Protein AF-A0A830ENI6-F1 (afdb_monomer)

Solvent-accessible surface area (backbone atoms only — not comparable to full-atom values): 8297 Å² total; per-residue (Å²): 142,84,88,85,78,90,85,78,93,76,95,73,98,64,91,70,77,52,79,50,79,52,86,44,98,84,53,60,39,40,36,41,42,43,60,54,71,90,79,88,55,86,47,75,47,61,34,19,28,23,47,44,84,89,80,64,50,76,45,81,29,76,39,64,70,33,26,50,17,37,45,48,35,38,73,77,66,70,44,56,42,89,76,51,83,63,98,65,82,55,66,71,39,70,73,68,36,73,47,45,43,52,27,42,43,29,25,40,71,58,43,51,71,67,54,52,22,62,77,68,74,45,55,70,68,53,57,56,49,31,60,60,54,78,72,112

Secondary structure (DSSP, 8-state):
-----------------EE-----SSS--EEEEEEE-SSS--EEEEEEEEE-TTT--EEEES-HHHHHHHHHHHHHH---TTT---SS--HHHHHH-HHHHHHHHHHTS---HHHHHHHTT--HHHHHHHHHHHT-

Mean predicted aligned error: 12.24 Å

Nearest PDB structures (foldseek):
  1sr4-assembly1_B  TM=5.200E-01  e=3.875E+00  [Haemophilus] ducreyi
  1xcr-assembly2_B  TM=3.895E-01  e=1.105E+00  Homo sapiens
  2raj-assembly1_A  TM=4.274E-01  e=1.245E+00  Homo sapiens

Sequence (136 aa):
MIFYIPSTVGKVMSNEWREGYELISTAKIRTVLEGKKPDGVLTEKIRYRTIDRDTGKEYISESRVQALAVGILIENYGIDPEEHNSDCIPIEIVTDSNPAIVAYLLGALGYSRRDVCQILDISNQTVAKYIARMRR

pLDDT: mean 71.95, std 22.39, range [27.28, 95.62]

Foldseek 3Di:
DDDDDDDDDDDDDDLDFDWDFDCQPQWRWTWGWHFDDPDPDTPTQTKIWTAQPPPRDIDIDSDPLQSLLQNLCCRVPVDHLVVPPDPDDDPVQVVPDPLSVLSCCCHNVVDDLVVSCVVVVHDSVVSVVSSVVSSD

Structure (mmCIF, N/CA/C/O backbone):
data_AF-A0A830ENI6-F1
#
_entry.id   AF-A0A830ENI6-F1
#
loop_
_atom_site.group_PDB
_atom_site.id
_atom_site.type_symbol
_atom_site.label_atom_id
_atom_site.label_alt_id
_atom_site.label_comp_id
_atom_site.label_asym_id
_atom_site.label_entity_id
_atom_site.label_seq_id
_atom_site.pdbx_PDB_ins_code
_atom_site.Cartn_x
_atom_site.Cartn_y
_atom_site.Cartn_z
_atom_site.occupancy
_atom_site.B_iso_or_equiv
_atom_site.auth_seq_id
_atom_site.auth_comp_id
_atom_site.auth_asym_id
_atom_site.auth_atom_id
_atom_site.pdbx_PDB_model_num
ATOM 1 N N . MET A 1 1 ? 16.170 40.701 7.204 1.00 36.75 1 MET A N 1
ATOM 2 C CA . MET A 1 1 ? 15.754 39.679 8.185 1.00 36.75 1 MET A CA 1
ATOM 3 C C . MET A 1 1 ? 16.572 38.432 7.890 1.00 36.75 1 MET A C 1
ATOM 5 O O . MET A 1 1 ? 16.331 37.786 6.883 1.00 36.75 1 MET A O 1
ATOM 9 N N . ILE A 1 2 ? 17.637 38.207 8.659 1.00 28.66 2 ILE A N 1
ATOM 10 C CA . ILE A 1 2 ? 18.584 37.099 8.473 1.00 28.66 2 ILE A CA 1
ATOM 11 C C . ILE A 1 2 ? 18.286 36.113 9.600 1.00 28.66 2 ILE A C 1
ATOM 13 O O . ILE A 1 2 ? 18.368 36.499 10.764 1.00 28.66 2 ILE A O 1
ATOM 17 N N . PHE A 1 3 ? 17.890 34.884 9.272 1.00 30.09 3 PHE A N 1
ATOM 18 C CA . PHE A 1 3 ? 17.695 33.843 10.278 1.00 30.09 3 PHE A CA 1
ATOM 19 C C . PHE A 1 3 ? 19.010 33.095 10.502 1.00 30.09 3 PHE A C 1
ATOM 21 O O . PHE A 1 3 ? 19.601 32.535 9.582 1.00 30.09 3 PHE A O 1
ATOM 28 N N . TYR A 1 4 ? 19.465 33.159 11.748 1.00 27.28 4 TYR A N 1
ATOM 29 C CA . TYR A 1 4 ? 20.659 32.531 12.295 1.00 27.28 4 TYR A CA 1
ATOM 30 C C . TYR A 1 4 ? 20.402 31.032 12.501 1.00 27.28 4 TYR A C 1
ATOM 32 O O . TYR A 1 4 ? 19.455 30.663 13.194 1.00 27.28 4 TYR A O 1
ATOM 40 N N . ILE A 1 5 ? 21.236 30.172 11.914 1.00 36.50 5 ILE A N 1
ATOM 41 C CA . ILE A 1 5 ? 21.260 28.732 12.205 1.00 36.50 5 ILE A CA 1
ATOM 42 C C . ILE A 1 5 ? 22.489 28.496 13.093 1.00 36.50 5 ILE A C 1
ATOM 44 O O . ILE A 1 5 ? 23.605 28.678 12.603 1.00 36.50 5 ILE A O 1
ATOM 48 N N . PRO A 1 6 ? 22.344 28.137 14.381 1.00 39.28 6 PRO A N 1
ATOM 49 C CA . PRO A 1 6 ? 23.502 27.897 15.226 1.00 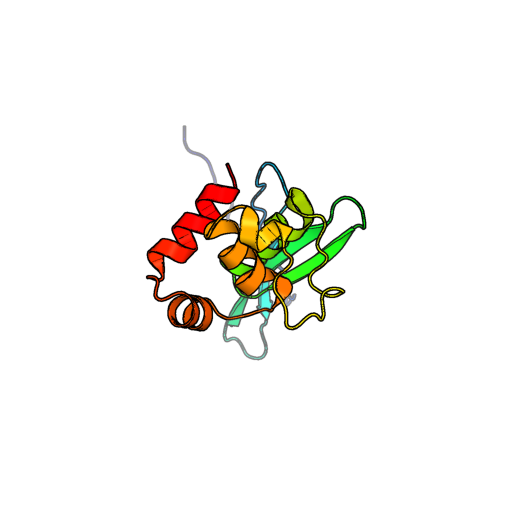39.28 6 PRO A CA 1
ATOM 50 C C . PRO A 1 6 ? 24.162 26.567 14.853 1.00 39.28 6 PRO A C 1
ATOM 52 O O . PRO A 1 6 ? 23.571 25.494 14.958 1.00 39.28 6 PRO A O 1
ATOM 55 N N . SER A 1 7 ? 25.421 26.661 14.437 1.00 40.84 7 SER A N 1
ATOM 56 C CA . SER A 1 7 ? 26.387 25.571 14.445 1.00 40.84 7 SER A CA 1
ATOM 57 C C . SER A 1 7 ? 26.974 25.426 15.850 1.00 40.84 7 SER A C 1
ATOM 59 O O . SER A 1 7 ? 27.660 26.336 16.319 1.00 40.84 7 SER A O 1
ATOM 61 N N . THR A 1 8 ? 26.791 24.276 16.493 1.00 39.94 8 THR A N 1
ATOM 62 C CA . THR A 1 8 ? 27.587 23.894 17.667 1.00 39.94 8 THR A CA 1
ATOM 63 C C . THR A 1 8 ? 28.080 22.464 17.519 1.00 39.94 8 THR A C 1
ATOM 65 O O . THR A 1 8 ? 27.316 21.509 17.419 1.00 39.94 8 THR A O 1
ATOM 68 N N . VAL A 1 9 ? 29.406 22.359 17.477 1.00 44.44 9 VAL A N 1
ATOM 69 C CA . VAL A 1 9 ? 30.192 21.131 17.490 1.00 44.44 9 VAL A CA 1
ATOM 70 C C . VAL A 1 9 ? 30.132 20.531 18.896 1.00 44.44 9 VAL A C 1
ATOM 72 O O . VAL A 1 9 ? 30.534 21.178 19.859 1.00 44.44 9 VAL A O 1
ATOM 75 N N . GLY A 1 10 ? 29.681 19.283 19.003 1.00 30.94 10 GLY A N 1
ATOM 76 C CA . GLY A 1 10 ? 29.818 18.444 20.190 1.00 30.94 10 GLY A CA 1
ATOM 77 C C . GLY A 1 10 ? 30.265 17.051 19.761 1.00 30.94 10 GLY A C 1
ATOM 78 O O . GLY A 1 10 ? 29.543 16.350 19.065 1.00 30.94 10 GLY A O 1
ATOM 79 N N . LYS A 1 11 ? 31.488 16.661 20.121 1.00 39.31 11 LYS A N 1
ATOM 80 C CA . LYS A 1 11 ? 32.064 15.344 19.832 1.00 39.31 11 LYS A CA 1
ATOM 81 C C . LYS A 1 11 ? 31.811 14.425 21.025 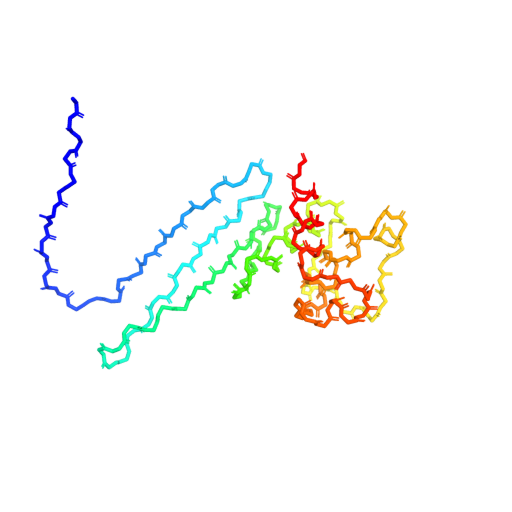1.00 39.31 11 LYS A C 1
ATOM 83 O O . LYS A 1 11 ? 32.571 14.504 21.979 1.00 39.31 11 LYS A O 1
ATOM 88 N N . VAL A 1 12 ? 30.816 13.538 20.956 1.00 31.75 12 VAL A N 1
ATOM 89 C CA . VAL A 1 12 ? 30.750 12.291 21.745 1.00 31.75 12 VAL A CA 1
ATOM 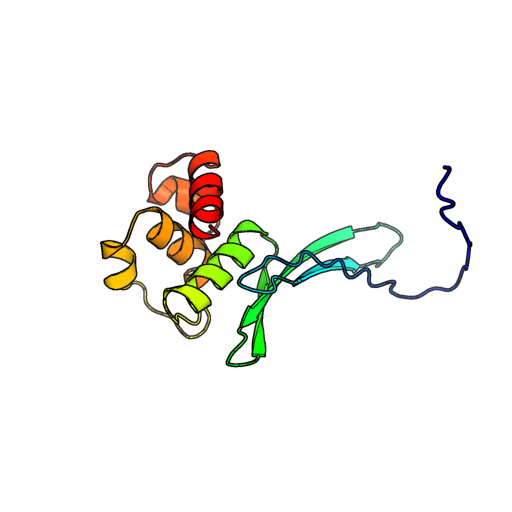90 C C . VAL A 1 12 ? 30.001 11.243 20.922 1.00 31.75 12 VAL A C 1
ATOM 92 O O . VAL A 1 12 ? 28.931 11.506 20.384 1.00 31.75 12 VAL A O 1
ATOM 95 N N . MET A 1 13 ? 30.602 10.059 20.802 1.00 36.38 13 MET A N 1
ATOM 96 C CA . MET A 1 13 ? 30.043 8.881 20.143 1.00 36.38 13 MET A CA 1
ATOM 97 C C . MET A 1 13 ? 28.649 8.553 20.687 1.00 36.38 13 MET A C 1
ATOM 99 O O . MET A 1 13 ? 28.513 8.046 21.796 1.00 36.38 13 MET A O 1
ATOM 103 N N . SER A 1 14 ? 27.615 8.814 19.898 1.00 36.12 14 SER A N 1
ATOM 104 C CA . SER A 1 14 ? 26.267 8.326 20.158 1.00 36.12 14 SER A CA 1
ATOM 105 C C . SER A 1 14 ? 25.622 7.969 18.824 1.00 36.12 14 SER A C 1
ATOM 107 O O . SER A 1 14 ? 25.907 8.591 17.798 1.00 36.12 14 SER A O 1
ATOM 109 N N . ASN A 1 15 ? 24.822 6.906 18.809 1.00 39.97 15 ASN A N 1
ATOM 110 C CA . ASN A 1 15 ? 23.946 6.587 17.690 1.00 39.97 15 ASN A CA 1
ATOM 111 C C . ASN A 1 15 ? 22.960 7.753 17.548 1.00 39.97 15 ASN A C 1
ATOM 113 O O . ASN A 1 15 ? 21.937 7.783 18.224 1.00 39.97 15 ASN A O 1
ATOM 117 N N . GLU A 1 16 ? 23.319 8.768 16.766 1.00 43.00 16 GLU A N 1
ATOM 118 C CA . GLU A 1 16 ? 22.480 9.943 16.557 1.00 43.00 16 GLU A CA 1
ATOM 119 C C . GLU A 1 16 ? 21.318 9.562 15.639 1.00 43.00 16 GLU A C 1
ATOM 121 O O . GLU A 1 16 ? 21.423 9.571 14.412 1.00 43.00 16 GLU A O 1
ATOM 126 N N . TRP A 1 17 ? 20.202 9.194 16.260 1.00 47.09 17 TRP A N 1
ATOM 127 C CA . TRP A 1 17 ? 18.908 9.049 15.611 1.00 47.09 17 TRP A CA 1
ATOM 128 C C . TRP A 1 17 ? 18.446 10.425 15.122 1.00 47.09 17 TRP A C 1
ATOM 130 O O . TRP A 1 17 ? 18.366 11.370 15.909 1.00 47.09 17 TRP A O 1
ATOM 140 N N . ARG A 1 18 ? 18.130 10.559 13.831 1.00 40.56 18 ARG A N 1
ATOM 141 C CA . ARG A 1 18 ? 17.472 11.759 13.298 1.00 40.56 18 ARG A CA 1
ATOM 142 C C . ARG A 1 18 ? 16.065 11.397 12.849 1.00 40.56 18 ARG A C 1
ATOM 144 O O . ARG A 1 18 ? 15.868 10.858 11.766 1.00 40.56 18 ARG A O 1
ATOM 151 N N . GLU A 1 19 ? 15.080 11.705 13.684 1.00 43.88 19 GLU A N 1
ATOM 152 C CA . GLU A 1 19 ? 13.672 11.614 13.299 1.00 43.88 19 GLU A CA 1
ATOM 153 C C . GLU A 1 19 ? 13.275 12.856 12.488 1.00 43.88 19 GLU A C 1
ATOM 155 O O . GLU A 1 19 ? 13.446 13.989 12.936 1.00 43.88 19 GLU A O 1
ATOM 160 N N . GLY A 1 20 ? 12.757 12.645 11.277 1.00 40.84 20 GLY A N 1
ATOM 161 C CA . GLY A 1 20 ? 12.048 13.669 10.514 1.00 40.84 20 GLY A CA 1
ATOM 162 C C . GLY A 1 20 ? 10.540 13.463 10.656 1.00 40.84 20 GLY A C 1
ATOM 163 O O . GLY A 1 20 ? 10.072 12.349 10.861 1.00 40.84 20 GLY A O 1
ATOM 164 N N . TYR A 1 21 ? 9.738 14.517 10.537 1.00 42.44 21 TYR A N 1
ATOM 165 C CA . TYR A 1 21 ? 8.279 14.381 10.562 1.00 42.44 21 TYR A CA 1
ATOM 166 C C . TYR A 1 21 ? 7.687 15.053 9.324 1.00 42.44 21 TYR A C 1
ATOM 168 O O . TYR A 1 21 ? 7.928 16.233 9.088 1.00 42.44 21 TYR A O 1
ATOM 176 N N . GLU A 1 22 ? 6.892 14.318 8.542 1.00 40.59 22 GLU A N 1
ATOM 177 C CA . GLU A 1 22 ? 6.011 14.895 7.522 1.00 40.59 22 GLU A CA 1
ATOM 178 C C . GLU A 1 22 ? 4.571 14.709 8.022 1.00 40.59 22 GLU A C 1
ATOM 180 O O . GLU A 1 22 ? 4.011 13.622 7.944 1.00 40.59 22 GLU A O 1
ATOM 185 N N . LEU A 1 23 ? 3.970 15.750 8.608 1.00 38.97 23 LEU A N 1
ATOM 186 C CA . LEU A 1 23 ? 2.557 15.711 8.993 1.00 38.97 23 LEU A CA 1
ATOM 187 C C . LEU A 1 23 ? 1.701 15.807 7.726 1.00 38.97 23 LEU A C 1
ATOM 189 O O . LEU A 1 23 ? 1.584 16.873 7.126 1.00 38.97 23 LEU A O 1
ATOM 193 N N . ILE A 1 24 ? 1.098 14.692 7.325 1.00 43.53 24 ILE A N 1
ATOM 194 C CA . ILE A 1 24 ? 0.118 14.648 6.240 1.00 43.53 24 ILE A CA 1
ATOM 195 C C . ILE A 1 24 ? -1.272 14.583 6.886 1.00 43.53 24 ILE A C 1
ATOM 197 O O . ILE A 1 24 ? -1.492 13.842 7.840 1.00 43.53 24 ILE A O 1
ATOM 201 N N . SER A 1 25 ? -2.187 15.441 6.438 1.00 37.44 25 SER A N 1
ATOM 202 C CA . SER A 1 25 ? -3.390 15.847 7.177 1.00 37.44 25 SER A CA 1
ATOM 203 C C . SER A 1 25 ? -4.494 14.796 7.347 1.00 37.44 25 SER A C 1
ATOM 205 O O . SER A 1 25 ? -5.550 15.158 7.852 1.00 37.44 25 SER A O 1
ATOM 207 N N . THR A 1 26 ? -4.298 13.523 7.005 1.00 37.62 26 THR A N 1
ATOM 208 C CA . THR A 1 26 ? -5.340 12.492 7.197 1.00 37.62 26 THR A CA 1
ATOM 209 C C . THR A 1 26 ? -4.844 11.244 7.917 1.00 37.62 26 THR A C 1
ATOM 211 O O . THR A 1 26 ? -5.480 10.928 8.910 1.00 37.62 26 THR A O 1
ATOM 214 N N . ALA A 1 27 ? -3.622 10.760 7.661 1.00 35.69 27 ALA A N 1
ATOM 215 C CA . ALA A 1 27 ? -2.889 9.798 8.500 1.00 35.69 27 ALA A CA 1
ATOM 216 C C . ALA A 1 27 ? -1.532 10.394 8.880 1.00 35.69 27 ALA A C 1
ATOM 218 O O . ALA A 1 27 ? -0.817 10.900 8.012 1.00 35.69 27 ALA A O 1
ATOM 219 N N . LYS A 1 28 ? -1.114 10.326 10.152 1.00 42.38 28 LYS A N 1
ATOM 220 C CA . LYS A 1 28 ? 0.251 10.746 10.523 1.00 42.38 28 LYS A CA 1
ATOM 221 C C . LYS A 1 28 ? 1.246 9.690 10.031 1.00 42.38 28 LYS A C 1
ATOM 223 O O . LYS A 1 28 ? 1.685 8.847 10.806 1.00 42.38 28 LYS A O 1
ATOM 228 N N . ILE A 1 29 ? 1.624 9.752 8.760 1.00 43.25 29 ILE A N 1
ATOM 229 C CA . ILE A 1 29 ? 2.796 9.041 8.253 1.00 43.25 29 ILE A CA 1
ATOM 230 C C . ILE A 1 29 ? 4.010 9.683 8.922 1.00 43.25 29 ILE A C 1
ATOM 232 O O . ILE A 1 29 ? 4.291 10.863 8.739 1.00 43.25 29 ILE A O 1
ATOM 236 N N . ARG A 1 30 ? 4.708 8.932 9.769 1.00 45.53 30 ARG A N 1
ATOM 237 C CA . ARG A 1 30 ? 5.930 9.388 10.432 1.00 45.53 30 ARG A CA 1
ATOM 238 C C . ARG A 1 30 ? 7.121 8.860 9.633 1.00 45.53 30 ARG A C 1
ATOM 240 O O . ARG A 1 30 ? 7.364 7.665 9.601 1.00 45.53 30 ARG A O 1
ATOM 247 N N . THR A 1 31 ? 7.891 9.723 8.984 1.00 41.31 31 THR A N 1
ATOM 248 C CA . THR A 1 31 ? 9.079 9.301 8.218 1.00 41.31 31 THR A CA 1
ATOM 249 C C . THR A 1 31 ? 10.287 9.138 9.146 1.00 41.31 31 THR A C 1
ATOM 251 O O . THR A 1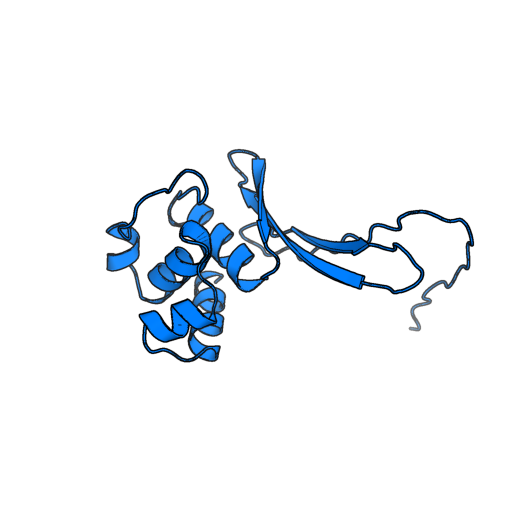 31 ? 10.840 10.129 9.599 1.00 41.31 31 THR A O 1
ATOM 254 N N . VAL A 1 32 ? 10.735 7.915 9.435 1.00 44.38 32 VAL A N 1
ATOM 255 C CA . VAL A 1 32 ? 11.894 7.685 10.321 1.00 44.38 32 VAL A CA 1
ATOM 256 C C . VAL A 1 32 ? 13.144 7.399 9.485 1.00 44.38 32 VAL A C 1
ATOM 258 O O . VAL A 1 32 ? 13.269 6.344 8.869 1.00 44.38 32 VAL A O 1
ATOM 261 N N . LEU A 1 33 ? 14.098 8.331 9.468 1.00 43.00 33 LEU A N 1
ATOM 262 C CA . LEU A 1 33 ? 15.402 8.123 8.833 1.00 43.00 33 LEU A CA 1
ATOM 263 C C . LEU A 1 33 ? 16.305 7.330 9.793 1.00 43.00 33 LEU A C 1
ATOM 265 O O . LEU A 1 33 ? 16.649 7.820 10.867 1.00 43.00 33 LEU A O 1
ATOM 269 N N . GLU A 1 34 ? 16.698 6.109 9.425 1.00 45.12 34 GLU A N 1
ATOM 270 C CA . GLU A 1 34 ? 17.612 5.286 10.224 1.00 45.12 34 GLU A CA 1
ATOM 271 C C . GLU A 1 34 ? 19.027 5.346 9.630 1.00 45.12 34 GLU A C 1
ATOM 273 O O . GLU A 1 34 ? 19.318 4.743 8.603 1.00 45.12 34 GLU A O 1
ATOM 278 N N . GLY A 1 35 ? 19.946 6.061 10.276 1.00 45.06 35 GLY A N 1
ATOM 279 C CA . GLY A 1 35 ? 21.372 5.998 9.945 1.00 45.06 35 GLY A CA 1
ATOM 280 C C . GLY A 1 35 ? 22.090 5.032 10.882 1.00 45.06 35 GLY A C 1
ATOM 281 O O . GLY A 1 35 ? 22.184 5.310 12.075 1.00 45.06 35 GLY A O 1
ATOM 282 N N . LYS A 1 36 ? 22.634 3.918 10.374 1.00 43.94 36 LYS A N 1
ATOM 283 C CA . LYS A 1 36 ? 23.470 3.007 11.179 1.00 43.94 36 LYS A CA 1
ATOM 284 C C . LYS A 1 36 ? 24.944 3.212 10.825 1.00 43.94 36 LYS A C 1
ATOM 286 O O . LYS A 1 36 ? 25.302 3.216 9.649 1.00 43.94 36 LYS A O 1
ATOM 291 N N . LYS A 1 37 ? 25.804 3.374 11.838 1.00 46.31 37 LYS A N 1
ATOM 292 C CA . LYS A 1 37 ? 27.270 3.439 11.690 1.00 46.31 37 LYS A CA 1
ATOM 293 C C . LYS A 1 37 ? 27.903 2.172 12.273 1.00 46.31 37 LYS A C 1
ATOM 295 O O . LYS A 1 37 ? 27.949 2.063 13.494 1.00 46.31 37 LYS A O 1
ATOM 300 N N . PRO A 1 38 ? 28.399 1.237 11.448 1.00 45.84 38 PRO A N 1
ATOM 301 C CA . PRO A 1 38 ? 29.299 0.199 11.935 1.00 45.84 38 PRO A CA 1
ATOM 302 C C . PRO A 1 38 ? 30.757 0.688 11.924 1.00 45.84 38 PRO A C 1
ATOM 304 O O . PRO A 1 38 ? 31.426 0.565 12.937 1.00 45.84 38 PRO A O 1
ATOM 307 N N . ASP A 1 39 ? 31.211 1.351 10.846 1.00 47.88 39 ASP A N 1
ATOM 308 C CA . ASP A 1 39 ? 32.652 1.537 10.566 1.00 47.88 39 ASP A CA 1
ATOM 309 C C . ASP A 1 39 ? 33.006 2.883 9.890 1.00 47.88 39 ASP A C 1
ATOM 311 O O . ASP A 1 39 ? 33.837 2.962 8.990 1.00 47.88 39 ASP A O 1
ATOM 315 N N . GLY A 1 40 ? 32.343 3.983 10.259 1.00 48.91 40 GLY A N 1
ATOM 316 C CA . GLY A 1 40 ? 32.647 5.308 9.683 1.00 48.91 40 GLY A CA 1
ATOM 317 C C . GLY A 1 40 ? 32.100 5.555 8.267 1.00 48.91 40 GLY A C 1
ATOM 318 O O . GLY A 1 40 ? 32.222 6.666 7.756 1.00 48.91 40 GLY A O 1
ATOM 319 N N . VAL A 1 41 ? 31.413 4.577 7.671 1.00 49.44 41 VAL A N 1
ATOM 320 C CA . VAL A 1 41 ? 30.584 4.755 6.470 1.00 49.44 41 VAL A CA 1
ATOM 321 C C . VAL A 1 41 ? 29.150 5.063 6.909 1.00 49.44 41 VAL A C 1
ATOM 323 O O . VAL A 1 41 ? 28.488 4.232 7.533 1.00 49.44 41 VAL A O 1
ATOM 326 N N . LEU A 1 42 ? 28.666 6.275 6.620 1.00 47.94 42 LEU A N 1
ATOM 327 C CA . LEU A 1 42 ? 27.258 6.642 6.793 1.00 47.94 42 LEU A CA 1
ATOM 328 C C . LEU A 1 42 ? 26.420 5.815 5.816 1.00 47.94 42 LEU A C 1
ATOM 330 O O . LEU A 1 42 ? 26.390 6.103 4.624 1.00 47.94 42 LEU A O 1
ATOM 334 N N . THR A 1 43 ? 25.747 4.784 6.324 1.00 51.03 43 THR A N 1
ATOM 335 C CA . THR A 1 43 ? 24.690 4.112 5.567 1.00 51.03 43 THR A CA 1
ATOM 336 C C . THR A 1 43 ? 23.369 4.668 6.080 1.00 51.03 43 THR A C 1
ATOM 338 O O . THR A 1 43 ? 22.845 4.226 7.103 1.00 51.03 43 THR A O 1
ATOM 341 N N . GLU A 1 44 ? 22.880 5.723 5.429 1.00 52.91 44 GLU A N 1
ATOM 342 C CA . GLU A 1 44 ? 21.545 6.261 5.687 1.00 52.91 44 GLU A CA 1
ATOM 343 C C . GLU A 1 44 ? 20.519 5.312 5.066 1.00 52.91 44 GLU A C 1
ATOM 345 O O . GLU A 1 44 ? 20.399 5.211 3.845 1.00 52.91 44 GLU A O 1
ATOM 350 N N . LYS A 1 45 ? 19.791 4.578 5.906 1.00 60.94 45 LYS A N 1
ATOM 351 C CA . LYS A 1 45 ? 18.675 3.742 5.488 1.00 60.94 45 LYS A CA 1
ATOM 352 C C . LYS A 1 45 ? 17.373 4.470 5.802 1.00 60.94 45 LYS A C 1
ATOM 354 O O . LYS A 1 45 ? 16.916 4.555 6.939 1.00 60.94 45 LYS A O 1
ATOM 359 N N . ILE A 1 46 ? 16.773 5.038 4.767 1.00 66.88 46 ILE A N 1
ATOM 360 C CA . ILE A 1 46 ? 15.505 5.753 4.888 1.00 66.88 46 ILE A CA 1
ATOM 361 C C . ILE A 1 46 ? 14.382 4.737 5.119 1.00 66.88 46 ILE A C 1
ATOM 363 O O . ILE A 1 46 ? 14.213 3.818 4.318 1.00 66.88 46 ILE A O 1
ATOM 367 N N . ARG A 1 47 ? 13.602 4.910 6.192 1.00 76.88 47 ARG A N 1
ATOM 368 C CA . ARG A 1 47 ? 12.372 4.151 6.428 1.00 76.88 47 ARG A CA 1
ATOM 369 C C . ARG A 1 47 ? 11.181 5.093 6.610 1.00 76.88 47 ARG A C 1
ATOM 371 O O . ARG A 1 47 ? 11.294 6.262 6.973 1.00 76.88 47 ARG A O 1
ATOM 378 N N . TYR A 1 48 ? 10.002 4.577 6.334 1.00 80.25 48 TYR A N 1
ATOM 379 C CA . TYR A 1 48 ? 8.736 5.286 6.373 1.00 80.25 48 TYR A CA 1
ATOM 380 C C . TYR A 1 48 ? 7.801 4.497 7.272 1.00 80.25 48 TYR A C 1
ATOM 382 O O . TYR A 1 48 ? 7.627 3.298 7.069 1.00 80.25 48 TYR A O 1
ATOM 390 N N . ARG A 1 49 ? 7.227 5.159 8.276 1.00 78.75 49 ARG A N 1
ATOM 391 C CA . ARG A 1 49 ? 6.308 4.546 9.230 1.00 78.75 49 ARG A CA 1
ATOM 392 C C . ARG A 1 49 ? 4.893 5.081 9.022 1.00 78.75 49 ARG A C 1
ATOM 394 O O . ARG A 1 49 ? 4.689 6.291 8.947 1.00 78.75 49 ARG A O 1
ATOM 401 N N . THR A 1 50 ? 3.921 4.184 9.012 1.00 82.38 50 THR A N 1
ATOM 402 C CA . THR A 1 50 ? 2.486 4.481 9.059 1.00 82.38 50 THR A CA 1
ATOM 403 C C . THR A 1 50 ? 1.942 3.985 10.392 1.00 82.38 50 THR A C 1
ATOM 405 O O . THR A 1 50 ? 2.352 2.927 10.853 1.00 82.38 50 THR A O 1
ATOM 408 N N . ILE A 1 51 ? 1.083 4.768 11.044 1.00 81.56 51 ILE A N 1
ATOM 409 C CA . ILE A 1 51 ? 0.493 4.410 12.338 1.00 81.56 51 ILE A CA 1
ATOM 410 C C . ILE A 1 51 ? -1.019 4.427 12.181 1.00 81.56 51 ILE A C 1
ATOM 412 O O . ILE A 1 51 ? -1.573 5.469 11.818 1.00 81.56 51 ILE A O 1
ATOM 416 N N . ASP A 1 52 ? -1.653 3.296 12.469 1.00 83.19 52 ASP A N 1
ATOM 417 C CA . ASP A 1 52 ? -3.101 3.216 12.613 1.00 83.19 52 ASP A CA 1
ATOM 418 C C . ASP A 1 52 ? -3.528 3.992 13.867 1.00 83.19 52 ASP A C 1
ATOM 420 O O . ASP A 1 52 ? -2.976 3.816 14.955 1.00 83.19 52 ASP A O 1
ATOM 424 N N . ARG A 1 53 ? -4.490 4.899 13.710 1.00 77.50 53 ARG A N 1
ATOM 425 C CA . ARG A 1 53 ? -4.965 5.758 14.797 1.00 77.50 53 ARG A CA 1
ATOM 426 C C . ARG A 1 53 ? -5.832 5.011 15.796 1.00 77.50 53 ARG A C 1
ATOM 428 O O . ARG A 1 53 ? -5.811 5.387 16.966 1.00 77.50 53 ARG A O 1
ATOM 435 N N . ASP A 1 54 ? -6.558 3.999 15.339 1.00 80.69 54 ASP A N 1
ATOM 436 C CA . ASP A 1 54 ? -7.562 3.325 16.154 1.00 80.69 54 ASP A CA 1
ATOM 437 C C . ASP A 1 54 ? -6.914 2.247 17.024 1.00 80.69 54 ASP A C 1
ATOM 439 O O . ASP A 1 54 ? -7.219 2.131 18.212 1.00 80.69 54 ASP A O 1
ATOM 443 N N . THR A 1 55 ? -5.949 1.513 16.465 1.00 83.19 55 THR A N 1
ATOM 444 C CA . THR A 1 55 ? -5.230 0.444 17.178 1.00 83.19 55 THR A CA 1
ATOM 445 C C . THR A 1 55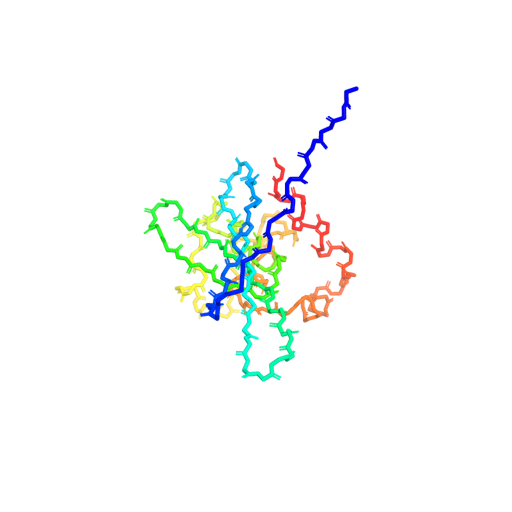 ? -3.863 0.873 17.716 1.00 83.19 55 THR A C 1
ATOM 447 O O . THR A 1 55 ? -3.312 0.221 18.603 1.00 83.19 55 THR A O 1
ATOM 450 N N . GLY A 1 56 ? -3.284 1.958 17.191 1.00 81.94 56 GLY A N 1
ATOM 451 C CA . GLY A 1 56 ? -1.906 2.364 17.485 1.00 81.94 56 GLY A CA 1
ATOM 452 C C . GLY A 1 56 ? -0.839 1.500 16.803 1.00 81.94 56 GLY A C 1
ATOM 453 O O . GLY A 1 56 ? 0.349 1.693 17.071 1.00 81.94 56 GLY A O 1
ATOM 454 N N . LYS A 1 57 ? -1.233 0.555 15.938 1.00 84.50 57 LYS A N 1
ATOM 455 C CA . LYS A 1 57 ? -0.324 -0.368 15.253 1.00 84.50 57 LYS A CA 1
ATOM 456 C C . LYS A 1 57 ? 0.583 0.373 14.270 1.00 84.50 57 LYS A C 1
ATOM 458 O O . LYS A 1 57 ? 0.143 1.272 13.551 1.00 84.50 57 LYS A O 1
ATOM 463 N N . GLU A 1 58 ? 1.865 0.009 14.253 1.00 85.12 58 GLU A N 1
ATOM 464 C CA . GLU A 1 58 ? 2.882 0.650 13.417 1.00 85.12 58 GLU A CA 1
ATOM 465 C C . GLU A 1 58 ? 3.307 -0.249 12.252 1.00 85.12 58 GLU A C 1
ATOM 467 O O . GLU A 1 58 ? 3.622 -1.418 12.442 1.00 85.12 58 GLU A O 1
ATOM 472 N N . TYR A 1 59 ? 3.416 0.338 11.062 1.00 85.19 59 TYR A N 1
ATOM 473 C CA . TYR A 1 59 ? 3.858 -0.324 9.835 1.00 85.19 59 TYR A CA 1
ATOM 474 C C . TYR A 1 59 ? 5.088 0.390 9.296 1.00 85.19 59 TYR A C 1
ATOM 476 O O . TYR A 1 59 ? 5.047 1.603 9.086 1.00 85.19 59 TYR A O 1
ATOM 484 N N . ILE A 1 60 ? 6.181 -0.334 9.054 1.00 84.75 60 ILE A N 1
ATOM 485 C CA . ILE A 1 60 ? 7.453 0.245 8.602 1.00 84.75 60 ILE A CA 1
ATOM 486 C C . ILE A 1 60 ? 7.797 -0.287 7.211 1.00 84.75 60 ILE A C 1
ATOM 488 O O . ILE A 1 60 ? 7.885 -1.491 7.004 1.00 84.75 60 ILE A O 1
ATOM 492 N N . SER A 1 61 ? 8.061 0.614 6.266 1.00 83.12 61 SER A N 1
ATOM 493 C CA . SER A 1 61 ? 8.502 0.288 4.907 1.00 83.12 61 SER A CA 1
ATOM 494 C C . SER A 1 61 ? 9.722 1.116 4.503 1.00 83.12 61 SER A C 1
ATOM 496 O O . SER A 1 61 ? 9.917 2.237 4.957 1.00 83.12 61 SER A O 1
ATOM 498 N N . GLU A 1 62 ? 10.546 0.590 3.604 1.00 82.25 62 GLU A N 1
ATOM 499 C CA . GLU A 1 62 ? 11.651 1.328 2.971 1.00 82.25 62 GLU A CA 1
ATOM 500 C C . GLU A 1 62 ? 11.168 2.207 1.801 1.00 82.25 62 GLU A C 1
ATOM 502 O O . GLU A 1 62 ? 11.908 3.034 1.272 1.00 82.25 62 GLU A O 1
ATOM 507 N N . SER A 1 63 ? 9.902 2.064 1.398 1.00 82.94 63 SER A N 1
ATOM 508 C CA . SER A 1 63 ? 9.289 2.795 0.293 1.00 82.94 63 SER A CA 1
ATOM 509 C C . SER A 1 63 ? 8.213 3.747 0.800 1.00 82.94 63 SER A C 1
ATOM 511 O O . SER A 1 63 ? 7.183 3.333 1.332 1.00 82.94 63 SER A O 1
ATOM 513 N N . ARG A 1 64 ? 8.391 5.046 0.530 1.00 81.56 64 ARG A N 1
ATOM 514 C CA . ARG A 1 64 ? 7.384 6.071 0.856 1.00 81.56 64 ARG A CA 1
ATOM 515 C C . ARG A 1 64 ? 6.026 5.749 0.248 1.00 81.56 64 ARG A C 1
ATOM 517 O O . ARG A 1 64 ? 4.997 5.960 0.873 1.00 81.56 64 ARG A O 1
ATOM 524 N N . VAL A 1 65 ? 6.033 5.266 -0.994 1.00 85.69 65 VAL A N 1
ATOM 525 C CA . VAL A 1 65 ? 4.811 4.967 -1.753 1.00 85.69 65 VAL A CA 1
ATOM 526 C C . VAL A 1 65 ? 4.061 3.796 -1.123 1.00 85.69 65 VAL A C 1
ATOM 528 O O . VAL A 1 65 ? 2.838 3.812 -1.088 1.00 85.69 65 VAL A O 1
ATOM 531 N N . GLN A 1 66 ? 4.787 2.821 -0.581 1.00 88.75 66 GLN A N 1
ATOM 532 C CA . GLN A 1 66 ? 4.196 1.680 0.105 1.00 88.75 66 GLN A CA 1
ATOM 533 C C . GLN A 1 66 ? 3.633 2.073 1.474 1.00 88.75 66 G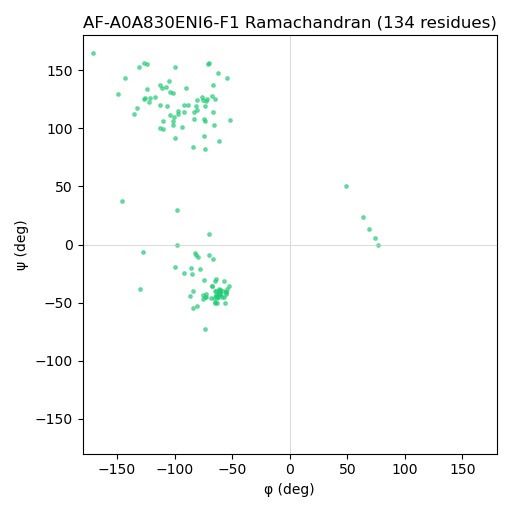LN A C 1
ATOM 535 O O . GLN A 1 66 ? 2.493 1.741 1.767 1.00 88.75 66 GLN A O 1
ATOM 540 N N . ALA A 1 67 ? 4.370 2.854 2.271 1.00 86.44 67 ALA A N 1
ATOM 541 C CA . ALA A 1 67 ? 3.847 3.383 3.534 1.00 86.44 67 ALA A CA 1
ATOM 542 C C . ALA A 1 67 ? 2.567 4.220 3.327 1.00 86.44 67 ALA A C 1
ATOM 544 O O . ALA A 1 67 ? 1.605 4.094 4.084 1.00 86.44 67 ALA A O 1
ATOM 545 N N . LEU A 1 68 ? 2.523 5.026 2.258 1.00 86.19 68 LEU A N 1
ATOM 546 C CA . LEU A 1 68 ? 1.319 5.758 1.844 1.00 86.19 68 LEU A CA 1
ATOM 547 C C . LEU A 1 68 ? 0.165 4.819 1.473 1.00 86.19 68 LEU A C 1
ATOM 549 O O . LEU A 1 68 ? -0.963 5.055 1.892 1.00 86.19 68 LEU A O 1
ATOM 553 N N . ALA A 1 69 ? 0.445 3.771 0.699 1.00 90.31 69 ALA A N 1
ATOM 554 C CA . ALA A 1 69 ? -0.551 2.782 0.306 1.00 90.31 69 ALA A CA 1
ATOM 555 C C . ALA A 1 69 ? -1.149 2.056 1.522 1.00 90.31 69 ALA A C 1
ATOM 557 O O . ALA A 1 69 ? -2.364 1.935 1.607 1.00 90.31 69 ALA A O 1
ATOM 558 N N . VAL A 1 70 ? -0.318 1.675 2.500 1.00 90.56 70 VAL A N 1
ATOM 559 C CA . VAL A 1 70 ? -0.774 1.113 3.784 1.00 90.56 70 VAL A CA 1
ATOM 560 C C . VAL A 1 70 ? -1.730 2.069 4.499 1.00 90.56 70 VAL A C 1
ATOM 562 O O . VAL A 1 70 ? -2.792 1.649 4.942 1.00 90.56 70 VAL A O 1
ATOM 565 N N . GLY A 1 71 ? -1.398 3.363 4.561 1.00 86.75 71 GLY A N 1
ATOM 566 C CA . GLY A 1 71 ? -2.275 4.360 5.182 1.00 86.75 71 GLY A CA 1
ATOM 567 C C . GLY A 1 71 ? -3.639 4.453 4.498 1.00 86.75 71 GLY A C 1
ATOM 568 O O . GLY A 1 71 ? -4.658 4.467 5.174 1.00 86.75 71 GLY A O 1
ATOM 569 N N . ILE A 1 72 ? -3.663 4.441 3.161 1.00 89.50 72 ILE A N 1
ATOM 570 C CA . ILE A 1 72 ? -4.908 4.446 2.379 1.00 89.50 72 ILE A CA 1
ATOM 571 C C . ILE A 1 72 ? -5.765 3.211 2.690 1.00 89.50 72 ILE A C 1
ATOM 573 O O . ILE A 1 72 ? -6.978 3.338 2.820 1.00 89.50 72 ILE A O 1
ATOM 577 N N . LEU A 1 73 ? -5.155 2.027 2.805 1.00 90.56 73 LEU A N 1
ATOM 578 C CA . LEU A 1 73 ? -5.880 0.783 3.081 1.00 90.56 73 LEU A CA 1
ATOM 579 C C . LEU A 1 73 ? -6.555 0.786 4.449 1.00 90.56 73 LEU A C 1
ATOM 581 O O . LEU A 1 73 ? -7.730 0.436 4.548 1.00 90.56 73 LEU A O 1
ATOM 585 N N . ILE A 1 74 ? -5.831 1.240 5.469 1.00 90.12 74 ILE A N 1
ATOM 586 C CA . ILE A 1 74 ? -6.349 1.341 6.832 1.00 90.12 74 ILE A CA 1
ATOM 587 C C . ILE A 1 74 ? -7.480 2.376 6.881 1.00 90.12 74 ILE A C 1
ATOM 589 O O . ILE A 1 74 ? -8.565 2.076 7.365 1.00 90.12 74 ILE A O 1
ATOM 593 N N . GLU A 1 75 ? -7.268 3.577 6.334 1.00 84.75 75 GLU A N 1
ATOM 594 C CA . GLU A 1 75 ? -8.220 4.686 6.491 1.00 84.75 75 GLU A CA 1
ATOM 595 C C . GLU A 1 75 ? -9.473 4.557 5.630 1.00 84.75 75 GLU A C 1
ATOM 597 O O . GLU A 1 75 ? -10.576 4.831 6.099 1.00 84.75 75 GLU A O 1
ATOM 602 N N . ASN A 1 76 ? -9.315 4.173 4.363 1.00 88.50 76 ASN A N 1
ATOM 603 C CA . ASN A 1 76 ? -10.427 4.203 3.417 1.00 88.50 76 ASN A CA 1
ATOM 604 C C . ASN A 1 76 ? -11.184 2.876 3.363 1.00 88.50 76 ASN A C 1
ATOM 606 O O . ASN A 1 76 ? -12.349 2.869 2.970 1.00 88.50 76 ASN A O 1
ATOM 610 N N . TYR A 1 77 ? -10.531 1.770 3.730 1.00 88.62 77 TYR A N 1
ATOM 611 C CA . TYR A 1 77 ? -11.094 0.428 3.578 1.00 88.62 77 TYR A CA 1
ATOM 612 C C . TYR A 1 77 ? -11.075 -0.389 4.876 1.00 88.62 77 TYR A C 1
ATOM 614 O O . TYR A 1 77 ? -11.639 -1.476 4.897 1.00 88.62 77 TYR A O 1
ATOM 622 N N . GLY A 1 78 ? -10.460 0.100 5.962 1.00 87.94 78 GLY A N 1
ATOM 623 C CA . GLY A 1 78 ? -10.371 -0.650 7.220 1.00 87.94 78 GLY A CA 1
ATOM 624 C C . GLY A 1 78 ? -9.573 -1.951 7.097 1.00 87.94 78 GLY A C 1
ATOM 625 O O . GLY A 1 78 ? -9.798 -2.883 7.866 1.00 87.94 78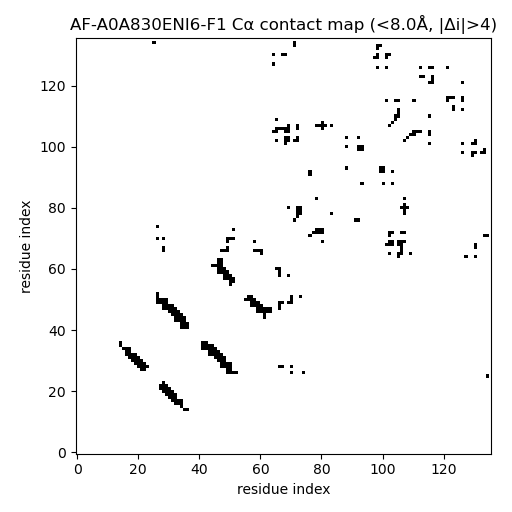 GLY A O 1
ATOM 626 N N . ILE A 1 79 ? -8.676 -2.043 6.110 1.00 89.00 79 ILE A N 1
ATOM 627 C CA . ILE A 1 79 ? -7.874 -3.242 5.855 1.00 89.00 79 ILE A CA 1
ATOM 628 C C . ILE A 1 79 ? -6.559 -3.128 6.625 1.00 89.00 79 ILE A C 1
ATOM 630 O O . ILE A 1 79 ? -5.766 -2.223 6.359 1.00 89.00 79 ILE A O 1
ATOM 634 N N . ASP A 1 80 ? -6.305 -4.082 7.524 1.00 88.88 80 ASP A N 1
ATOM 635 C CA . ASP A 1 80 ? -4.997 -4.295 8.153 1.00 88.88 80 ASP A CA 1
ATOM 636 C C . ASP A 1 80 ? -4.104 -5.146 7.223 1.00 88.88 80 ASP A C 1
ATOM 638 O O . ASP A 1 80 ? -4.411 -6.320 6.989 1.00 88.88 80 ASP A O 1
ATOM 642 N N . PRO A 1 81 ? -2.996 -4.594 6.690 1.00 85.00 81 PRO A N 1
ATOM 643 C CA . PRO A 1 81 ? -2.089 -5.319 5.800 1.00 85.00 81 PRO A CA 1
ATOM 644 C C . PRO A 1 81 ? -1.489 -6.610 6.364 1.00 85.00 81 PRO A C 1
ATOM 646 O O . PRO A 1 81 ? -1.187 -7.508 5.589 1.00 85.00 81 PRO A O 1
ATOM 649 N N . GLU A 1 82 ? -1.266 -6.711 7.677 1.00 84.38 82 GLU A N 1
ATOM 650 C CA . GLU A 1 82 ? -0.642 -7.899 8.280 1.00 84.38 82 GLU A CA 1
ATOM 651 C C . GLU A 1 82 ? -1.655 -9.010 8.575 1.00 84.38 82 GLU A C 1
ATOM 653 O O . GLU A 1 82 ? -1.287 -10.182 8.646 1.00 84.38 82 GLU A O 1
ATOM 658 N N . GLU A 1 83 ? -2.928 -8.658 8.761 1.00 82.81 83 GLU A N 1
ATOM 659 C CA . GLU A 1 83 ? -4.005 -9.639 8.948 1.00 82.81 83 GLU A CA 1
ATOM 660 C C . GLU A 1 83 ? -4.574 -10.124 7.608 1.00 82.81 83 GLU A C 1
ATOM 662 O O . GLU A 1 83 ? -5.175 -11.200 7.519 1.00 82.81 83 GLU A O 1
ATOM 667 N N . HIS A 1 84 ? -4.357 -9.355 6.541 1.00 77.69 84 HIS A N 1
ATOM 668 C CA . HIS A 1 84 ? -4.874 -9.651 5.218 1.00 77.69 84 HIS A CA 1
ATOM 669 C C . HIS A 1 84 ? -3.976 -10.624 4.435 1.00 77.69 84 HIS A C 1
ATOM 671 O O . HIS A 1 84 ? -3.179 -10.229 3.593 1.00 77.69 84 HIS A O 1
ATOM 677 N N . ASN A 1 85 ? -4.157 -11.926 4.667 1.00 66.44 85 ASN A N 1
ATOM 678 C CA . ASN A 1 85 ? -3.414 -12.998 3.982 1.00 66.44 85 ASN A CA 1
ATOM 679 C C . ASN A 1 85 ? -4.174 -13.626 2.795 1.00 66.44 85 ASN A C 1
ATOM 681 O O . ASN A 1 85 ? -4.022 -14.818 2.523 1.00 66.44 85 ASN A O 1
ATOM 685 N N . SER A 1 86 ? -5.042 -12.873 2.111 1.00 69.62 86 SER A N 1
ATOM 686 C CA . SER A 1 86 ? -5.786 -13.403 0.961 1.00 69.62 86 SER A CA 1
ATOM 687 C C . SER A 1 86 ? -5.042 -13.193 -0.356 1.00 69.62 86 SER A C 1
ATOM 689 O O . SER A 1 86 ? -4.619 -12.083 -0.671 1.00 69.62 86 SER A O 1
ATOM 691 N N . ASP A 1 87 ? -4.991 -14.242 -1.180 1.00 68.94 87 ASP A N 1
ATOM 692 C CA . ASP A 1 87 ? -4.517 -14.164 -2.570 1.00 68.94 87 ASP A CA 1
ATOM 693 C C . ASP A 1 87 ? -5.491 -13.396 -3.486 1.00 68.94 87 ASP A C 1
ATOM 695 O O . ASP A 1 87 ? -5.189 -13.124 -4.649 1.00 68.94 87 ASP A O 1
ATOM 699 N N . CYS A 1 88 ? -6.688 -13.062 -2.995 1.00 83.69 88 CYS A N 1
ATOM 700 C CA . CYS A 1 88 ? -7.722 -12.367 -3.751 1.00 83.69 88 CYS A CA 1
ATOM 701 C C . CYS A 1 88 ? -7.833 -10.903 -3.329 1.00 83.69 88 CYS A C 1
ATOM 703 O O . CYS A 1 88 ? -7.783 -10.573 -2.150 1.00 83.69 88 CYS A O 1
ATOM 705 N N . ILE A 1 89 ? -8.040 -10.021 -4.308 1.00 88.25 89 ILE A N 1
ATOM 706 C CA . ILE A 1 89 ? -8.312 -8.605 -4.049 1.00 88.25 89 ILE A CA 1
ATOM 707 C C . ILE A 1 89 ? -9.769 -8.470 -3.567 1.00 88.2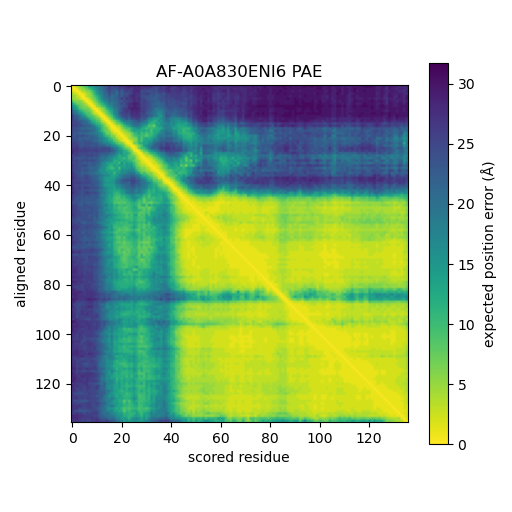5 89 ILE A C 1
ATOM 709 O O . ILE A 1 89 ? -10.664 -8.954 -4.270 1.00 88.25 89 ILE A O 1
ATOM 713 N N . PRO A 1 90 ? -10.036 -7.816 -2.420 1.00 90.06 90 PRO A N 1
ATOM 714 C CA . PRO A 1 90 ? -11.390 -7.587 -1.923 1.00 90.06 90 PRO A CA 1
ATOM 715 C C . PRO A 1 90 ? -12.285 -6.901 -2.952 1.00 90.06 90 PRO A C 1
ATOM 717 O O . PRO A 1 90 ? -11.845 -6.016 -3.691 1.00 90.06 90 PRO A O 1
ATOM 720 N N . ILE A 1 91 ? -13.564 -7.282 -2.984 1.00 89.25 91 ILE A N 1
ATOM 721 C CA . ILE A 1 91 ? -14.501 -6.765 -3.987 1.00 89.25 91 ILE A CA 1
ATOM 722 C C . ILE A 1 91 ? -14.649 -5.243 -3.901 1.00 89.25 91 ILE A C 1
ATOM 724 O O . ILE A 1 91 ? -14.643 -4.592 -4.941 1.00 89.25 91 ILE A O 1
ATOM 728 N N . GLU A 1 92 ? -14.673 -4.672 -2.692 1.00 91.00 92 GLU A N 1
ATOM 729 C CA . GLU A 1 92 ? -14.718 -3.220 -2.476 1.00 91.00 92 GLU A CA 1
ATOM 730 C C . GLU A 1 92 ? -13.569 -2.475 -3.171 1.00 91.00 92 GLU A C 1
ATOM 732 O O . GLU A 1 92 ? -13.801 -1.448 -3.808 1.00 91.00 92 GLU A O 1
ATOM 737 N N . ILE A 1 93 ? -12.355 -3.034 -3.141 1.00 92.62 93 ILE A N 1
ATOM 738 C CA . ILE A 1 93 ? -11.170 -2.471 -3.795 1.00 92.62 93 ILE A CA 1
ATOM 739 C C . ILE A 1 93 ? -11.315 -2.537 -5.317 1.00 92.62 93 ILE A C 1
ATOM 741 O O . ILE A 1 93 ? -11.035 -1.558 -6.011 1.00 92.62 93 ILE A O 1
ATOM 745 N N . VAL A 1 94 ? -11.752 -3.685 -5.844 1.00 90.38 94 VAL A N 1
ATOM 746 C CA . VAL A 1 94 ? -11.913 -3.892 -7.292 1.00 90.38 94 VAL A CA 1
ATOM 747 C C . VAL A 1 94 ? -12.992 -2.971 -7.861 1.00 90.38 94 VAL A C 1
ATOM 749 O O . VAL A 1 94 ? -12.827 -2.435 -8.956 1.00 90.38 94 VAL A O 1
ATOM 752 N N . THR A 1 95 ? -14.092 -2.781 -7.129 1.00 90.94 95 THR A N 1
ATOM 753 C CA . THR A 1 95 ? -15.225 -1.965 -7.584 1.00 90.94 95 THR A CA 1
ATOM 754 C C . THR A 1 95 ? -15.006 -0.466 -7.455 1.00 90.94 95 THR A C 1
ATOM 756 O O . THR A 1 95 ? -15.697 0.288 -8.135 1.00 90.94 95 THR A O 1
ATOM 759 N N . ASP A 1 96 ? -14.078 -0.026 -6.604 1.00 91.06 96 ASP A N 1
ATOM 760 C CA . ASP A 1 96 ? -13.818 1.396 -6.410 1.00 91.06 96 ASP A CA 1
ATOM 761 C C . ASP A 1 96 ? -13.065 1.987 -7.610 1.00 91.06 96 ASP A C 1
ATOM 763 O O . ASP A 1 96 ? -13.637 2.719 -8.422 1.00 91.06 96 ASP A O 1
ATOM 767 N N . SER A 1 97 ? -11.773 1.673 -7.765 1.00 90.12 97 SER A N 1
ATOM 768 C CA . SER A 1 97 ? -10.989 2.211 -8.878 1.00 90.12 97 SER A CA 1
ATOM 769 C C . SER A 1 97 ? -9.599 1.578 -9.025 1.00 90.12 97 SER A C 1
ATOM 771 O O . SER A 1 97 ? -9.048 0.985 -8.102 1.00 90.12 97 SER A O 1
ATOM 773 N N . ASN A 1 98 ? -8.956 1.792 -10.180 1.00 91.56 98 ASN A N 1
ATOM 774 C CA . ASN A 1 98 ? -7.563 1.374 -10.406 1.00 91.56 98 ASN A CA 1
ATOM 775 C C . ASN A 1 98 ? -6.564 1.914 -9.352 1.00 91.56 98 ASN A C 1
ATOM 777 O O . ASN A 1 98 ? -5.653 1.177 -8.976 1.00 91.56 98 ASN A O 1
ATOM 781 N N . PRO A 1 99 ? -6.683 3.162 -8.850 1.00 93.88 99 PRO A N 1
ATOM 782 C CA . PRO A 1 99 ? -5.911 3.612 -7.696 1.00 93.88 99 PRO A CA 1
ATOM 783 C C . PRO A 1 99 ? -6.053 2.737 -6.446 1.00 93.88 99 PRO A C 1
ATOM 785 O O . PRO A 1 99 ? -5.032 2.444 -5.825 1.00 93.88 99 PRO A O 1
ATOM 788 N N . ALA A 1 100 ? -7.267 2.285 -6.115 1.00 93.38 100 ALA A N 1
ATOM 789 C CA . ALA A 1 100 ? -7.514 1.419 -4.962 1.00 93.38 100 ALA A CA 1
ATOM 790 C C . ALA A 1 100 ? -6.790 0.078 -5.112 1.00 93.38 100 ALA A C 1
ATOM 792 O O . ALA A 1 100 ? -6.090 -0.362 -4.201 1.00 93.38 100 ALA A O 1
ATOM 793 N N . ILE A 1 101 ? -6.861 -0.515 -6.307 1.00 93.88 101 ILE A N 1
ATOM 794 C CA . ILE A 1 101 ? -6.126 -1.741 -6.647 1.00 93.88 101 ILE A CA 1
ATOM 795 C C . ILE A 1 101 ? -4.617 -1.527 -6.470 1.00 93.88 101 ILE A C 1
ATOM 797 O O . ILE A 1 101 ? -3.940 -2.349 -5.860 1.00 93.88 101 ILE A O 1
ATOM 801 N N . VAL A 1 102 ? -4.072 -0.401 -6.941 1.00 94.94 102 VAL A N 1
ATOM 802 C CA . VAL A 1 102 ? -2.649 -0.072 -6.749 1.00 94.94 102 VAL A CA 1
ATOM 803 C C . VAL A 1 102 ? -2.287 0.067 -5.269 1.00 94.94 102 VAL A C 1
ATOM 805 O O . VAL A 1 102 ? -1.238 -0.432 -4.860 1.00 94.94 102 VAL A O 1
ATOM 808 N N . ALA A 1 103 ? -3.128 0.725 -4.466 1.00 93.12 103 ALA A N 1
ATOM 809 C CA . ALA A 1 103 ? -2.913 0.833 -3.026 1.00 93.12 103 ALA A CA 1
ATOM 810 C C . ALA A 1 103 ? -2.909 -0.550 -2.361 1.00 93.12 103 ALA A C 1
ATOM 812 O O . ALA A 1 103 ? -2.017 -0.842 -1.570 1.00 93.12 103 ALA A O 1
ATOM 813 N N . TYR A 1 104 ? -3.828 -1.429 -2.754 1.00 93.69 104 TYR A N 1
ATOM 814 C CA . TYR A 1 104 ? -3.910 -2.795 -2.248 1.00 93.69 104 TYR A CA 1
ATOM 815 C C . TYR A 1 104 ? -2.674 -3.634 -2.589 1.00 93.69 104 TYR A C 1
ATOM 817 O O . TYR A 1 104 ? -2.044 -4.200 -1.696 1.00 93.69 104 TYR A O 1
ATOM 825 N N . LEU A 1 105 ? -2.261 -3.649 -3.860 1.00 93.31 105 LEU A N 1
ATOM 826 C CA . LEU A 1 105 ? -1.092 -4.412 -4.304 1.00 93.31 105 LEU A CA 1
ATOM 827 C C . LEU A 1 105 ? 0.202 -3.955 -3.609 1.00 93.31 105 LEU A C 1
ATOM 829 O O . LEU A 1 105 ? 1.039 -4.782 -3.258 1.00 93.31 105 LEU A O 1
ATOM 833 N N . LEU A 1 106 ? 0.374 -2.645 -3.405 1.00 93.12 106 LEU A N 1
ATOM 834 C CA . LEU A 1 106 ? 1.548 -2.098 -2.720 1.00 93.12 106 LEU A CA 1
ATOM 835 C C . LEU A 1 106 ? 1.491 -2.318 -1.204 1.00 93.12 106 LEU A C 1
ATOM 837 O O . LEU A 1 106 ? 2.502 -2.670 -0.598 1.00 93.12 106 LEU A O 1
ATOM 841 N N . GLY A 1 107 ? 0.341 -2.029 -0.595 1.00 90.94 107 GLY A N 1
ATOM 842 C CA . GLY A 1 107 ? 0.176 -1.938 0.850 1.00 90.94 107 GLY A CA 1
ATOM 843 C C . GLY A 1 107 ? -0.072 -3.285 1.517 1.00 90.94 107 GLY A C 1
ATOM 844 O O . GLY A 1 107 ? 0.683 -3.635 2.415 1.00 90.94 107 GLY A O 1
ATOM 845 N N . ALA A 1 108 ? -1.086 -4.030 1.066 1.00 90.81 108 ALA A N 1
ATOM 846 C CA . ALA A 1 108 ? -1.469 -5.317 1.651 1.00 90.81 108 ALA A CA 1
ATOM 847 C C . ALA A 1 108 ? -0.568 -6.450 1.155 1.00 90.81 108 ALA A C 1
ATOM 849 O O . ALA A 1 108 ? 0.051 -7.143 1.950 1.00 90.81 108 ALA A O 1
ATOM 850 N N . LEU A 1 109 ? -0.419 -6.596 -0.167 1.00 90.25 109 LEU A N 1
ATOM 851 C CA . LEU A 1 109 ? 0.374 -7.698 -0.736 1.00 90.25 109 LEU A CA 1
ATOM 852 C C . LEU A 1 109 ? 1.883 -7.427 -0.762 1.00 90.25 109 LEU A C 1
ATOM 854 O O . LEU A 1 109 ? 2.676 -8.298 -1.110 1.00 90.25 109 LEU A O 1
ATOM 858 N N . GLY A 1 110 ? 2.296 -6.207 -0.424 1.00 88.69 110 GLY A N 1
ATOM 859 C CA . GLY A 1 110 ? 3.705 -5.860 -0.308 1.00 88.69 110 GLY A CA 1
ATOM 860 C C . GLY A 1 110 ? 4.482 -5.824 -1.630 1.00 88.69 110 GLY A C 1
ATOM 861 O O . GLY A 1 110 ? 5.714 -5.778 -1.596 1.00 88.69 110 GLY A O 1
ATOM 862 N N . TYR A 1 111 ? 3.809 -5.839 -2.787 1.00 91.94 111 TYR A N 1
ATOM 863 C CA . TYR A 1 111 ? 4.484 -5.871 -4.082 1.00 91.94 111 TYR A CA 1
ATOM 864 C C . TYR A 1 111 ? 5.346 -4.633 -4.311 1.00 91.94 111 TYR A C 1
ATOM 866 O O . TYR A 1 111 ? 5.022 -3.513 -3.900 1.00 91.94 111 TYR A O 1
ATOM 874 N N . SER A 1 112 ? 6.451 -4.811 -5.037 1.00 91.06 112 SER A N 1
ATOM 875 C CA . SER A 1 112 ? 7.267 -3.670 -5.421 1.00 91.06 112 SER A CA 1
ATOM 876 C C . SER A 1 112 ? 6.538 -2.826 -6.468 1.00 91.06 112 SER A C 1
ATOM 878 O O . SER A 1 112 ? 5.720 -3.309 -7.252 1.00 91.06 112 SER A O 1
ATOM 880 N N . ARG A 1 113 ? 6.896 -1.540 -6.567 1.00 90.62 113 ARG A N 1
ATOM 881 C CA . ARG A 1 113 ? 6.390 -0.667 -7.645 1.00 90.62 113 ARG A CA 1
ATOM 882 C C . ARG A 1 113 ? 6.600 -1.270 -9.032 1.00 90.62 113 ARG A C 1
ATOM 884 O O . ARG A 1 113 ? 5.775 -1.041 -9.909 1.00 90.62 113 ARG A O 1
ATOM 891 N N . ARG A 1 114 ? 7.709 -1.987 -9.239 1.00 92.69 114 ARG A N 1
ATOM 892 C CA . ARG A 1 114 ? 8.018 -2.634 -10.515 1.00 92.69 114 ARG A CA 1
ATOM 893 C C . ARG A 1 114 ? 7.010 -3.737 -10.817 1.00 92.69 114 ARG A C 1
ATOM 895 O O . ARG A 1 114 ? 6.493 -3.760 -11.928 1.00 92.69 114 ARG A O 1
ATOM 902 N N . ASP A 1 115 ? 6.714 -4.580 -9.835 1.00 94.19 115 ASP A N 1
ATOM 903 C CA . ASP A 1 115 ? 5.778 -5.696 -9.995 1.00 94.19 115 ASP A CA 1
ATOM 904 C C . ASP A 1 115 ? 4.372 -5.166 -10.279 1.00 94.19 115 ASP A C 1
ATOM 906 O O . ASP A 1 115 ? 3.732 -5.593 -11.232 1.00 94.19 115 ASP A O 1
ATOM 910 N N . VAL A 1 116 ? 3.935 -4.131 -9.553 1.00 94.06 116 VAL A N 1
ATOM 911 C CA . VAL A 1 116 ? 2.636 -3.481 -9.797 1.00 94.06 116 VAL A CA 1
ATOM 912 C C . VAL A 1 116 ? 2.538 -2.893 -11.207 1.00 94.06 116 VAL A C 1
ATOM 914 O O . VAL A 1 116 ? 1.505 -3.032 -11.858 1.00 94.06 116 VAL A O 1
ATOM 917 N N . CYS A 1 117 ? 3.607 -2.261 -11.706 1.00 94.56 117 CYS A N 1
ATOM 918 C CA . CYS A 1 117 ? 3.642 -1.755 -13.083 1.00 94.56 117 CYS A CA 1
ATOM 919 C C . CYS A 1 117 ? 3.484 -2.882 -14.111 1.00 94.56 117 CYS A C 1
ATOM 921 O O . CYS A 1 117 ? 2.820 -2.680 -15.120 1.00 94.56 117 CYS A O 1
ATOM 923 N N . GLN A 1 118 ? 4.089 -4.047 -13.859 1.00 95.38 118 GLN A N 1
ATOM 924 C CA . GLN A 1 118 ? 3.999 -5.207 -14.747 1.00 95.38 118 GLN A CA 1
ATOM 925 C C . GLN A 1 118 ? 2.618 -5.866 -14.696 1.00 95.38 118 GLN A C 1
ATOM 927 O O . GLN A 1 118 ? 2.053 -6.154 -15.743 1.00 95.38 118 GLN A O 1
ATOM 932 N N . ILE A 1 119 ? 2.064 -6.067 -13.497 1.00 93.81 119 ILE A N 1
ATOM 933 C CA . ILE A 1 119 ? 0.753 -6.700 -13.289 1.00 93.81 119 ILE A CA 1
ATOM 934 C C . ILE A 1 119 ? -0.361 -5.893 -13.960 1.00 93.81 119 ILE A C 1
ATOM 936 O O . ILE A 1 119 ? -1.256 -6.465 -14.575 1.00 93.81 119 ILE A O 1
ATOM 940 N N . LEU A 1 120 ? -0.313 -4.566 -13.831 1.00 93.38 120 LEU A N 1
ATOM 941 C CA . LEU A 1 120 ? -1.371 -3.678 -14.314 1.00 93.38 120 LEU A CA 1
ATOM 942 C C . LEU A 1 120 ? -1.078 -3.055 -15.685 1.00 93.38 120 LEU A C 1
ATOM 944 O O . LEU A 1 120 ? -1.891 -2.268 -16.159 1.00 93.38 120 LEU A O 1
ATOM 948 N N . ASP A 1 121 ? 0.072 -3.365 -16.290 1.00 95.62 121 ASP A N 1
ATOM 949 C CA . ASP A 1 121 ? 0.562 -2.757 -17.535 1.00 95.62 121 ASP A CA 1
ATOM 950 C C . ASP A 1 121 ? 0.506 -1.213 -17.516 1.00 95.62 121 ASP A C 1
ATOM 952 O O . ASP A 1 121 ? -0.045 -0.544 -18.392 1.00 95.62 121 ASP A O 1
ATOM 956 N N . ILE A 1 122 ? 1.055 -0.615 -16.451 1.00 95.44 122 ILE A N 1
ATOM 957 C CA . ILE A 1 122 ? 1.078 0.843 -16.255 1.00 95.44 122 ILE A CA 1
ATOM 958 C C . ILE A 1 122 ? 2.479 1.377 -15.990 1.00 95.44 122 ILE A C 1
ATOM 960 O O . ILE A 1 122 ? 3.362 0.705 -15.465 1.00 95.44 122 ILE A O 1
ATOM 964 N N . SER A 1 123 ? 2.672 2.661 -16.295 1.00 94.69 123 SER A N 1
ATOM 965 C CA . SER A 1 123 ? 3.931 3.339 -16.009 1.00 94.69 123 SER A CA 1
ATOM 966 C C . SER A 1 123 ? 4.137 3.579 -14.512 1.00 94.69 123 SER A C 1
ATOM 968 O O . SER A 1 123 ? 3.206 3.793 -13.731 1.00 94.69 123 SER A O 1
ATOM 970 N N . ASN A 1 124 ? 5.403 3.701 -14.130 1.00 90.75 124 ASN A N 1
ATOM 971 C CA . ASN A 1 124 ? 5.777 4.021 -12.761 1.00 90.75 124 ASN A CA 1
ATOM 972 C C . ASN A 1 124 ? 5.295 5.422 -12.309 1.00 90.75 124 ASN A C 1
ATOM 974 O O . ASN A 1 124 ? 4.980 5.652 -11.140 1.00 90.75 124 ASN A O 1
ATOM 978 N N . GLN A 1 125 ? 5.184 6.366 -13.249 1.00 91.69 125 GLN A N 1
ATOM 979 C CA . GLN A 1 125 ? 4.606 7.689 -12.991 1.00 91.69 125 GLN A CA 1
ATOM 980 C C . GLN A 1 125 ? 3.104 7.591 -12.688 1.00 91.69 125 GLN A C 1
ATOM 982 O O . GLN A 1 125 ? 2.601 8.313 -11.827 1.00 91.69 125 GLN A O 1
ATOM 987 N N . THR A 1 126 ? 2.400 6.665 -13.344 1.00 93.00 126 THR A N 1
ATOM 988 C CA . THR A 1 126 ? 0.977 6.394 -13.105 1.00 93.00 126 THR A CA 1
ATOM 989 C C . THR A 1 126 ? 0.747 5.880 -11.687 1.00 93.00 126 THR A C 1
ATOM 991 O O . THR A 1 126 ? -0.112 6.417 -10.992 1.00 93.00 126 THR A O 1
ATOM 994 N N . VAL A 1 127 ? 1.562 4.927 -11.221 1.00 91.19 127 VAL A N 1
ATOM 995 C CA . VAL A 1 127 ? 1.501 4.413 -9.839 1.00 91.19 127 VAL A CA 1
ATOM 996 C C . VAL A 1 127 ? 1.649 5.549 -8.824 1.00 91.19 127 VAL A C 1
ATOM 998 O O . VAL A 1 127 ? 0.814 5.710 -7.934 1.00 91.19 127 VAL A O 1
ATOM 1001 N N . ALA A 1 128 ? 2.672 6.395 -8.990 1.00 86.94 128 ALA A N 1
ATOM 1002 C CA . ALA A 1 128 ? 2.889 7.537 -8.104 1.00 86.94 128 ALA A CA 1
ATOM 1003 C C . ALA A 1 128 ? 1.710 8.529 -8.130 1.00 86.94 128 ALA A C 1
ATOM 1005 O O . ALA A 1 128 ? 1.287 9.017 -7.081 1.00 86.94 128 ALA A O 1
ATOM 1006 N N . LYS A 1 129 ? 1.151 8.801 -9.316 1.00 90.38 129 LYS A N 1
ATOM 1007 C CA . LYS A 1 129 ? -0.016 9.675 -9.492 1.00 90.38 129 LYS A CA 1
ATOM 1008 C C . LYS A 1 129 ? -1.265 9.113 -8.812 1.00 90.38 129 LYS A C 1
ATOM 1010 O O . LYS A 1 129 ? -2.020 9.887 -8.231 1.00 90.38 129 LYS A O 1
ATOM 1015 N N . TYR A 1 130 ? -1.489 7.803 -8.882 1.00 92.94 130 TYR A N 1
ATOM 1016 C CA . TYR A 1 130 ? -2.643 7.147 -8.264 1.00 92.94 130 TYR A CA 1
ATOM 1017 C C . TYR A 1 130 ? -2.596 7.254 -6.741 1.00 92.94 130 TYR A C 1
ATOM 1019 O O . TYR A 1 130 ? -3.539 7.780 -6.153 1.00 92.94 130 TYR A O 1
ATOM 1027 N N . ILE A 1 131 ? -1.465 6.903 -6.124 1.00 88.94 131 ILE A N 1
ATOM 1028 C CA . ILE A 1 131 ? -1.282 7.045 -4.672 1.00 88.94 131 ILE A CA 1
ATOM 1029 C C . ILE A 1 131 ? -1.384 8.514 -4.236 1.00 88.94 131 ILE A C 1
ATOM 1031 O O . ILE A 1 131 ? -2.033 8.830 -3.244 1.00 88.94 131 ILE A O 1
ATOM 1035 N N . ALA A 1 132 ? -0.811 9.447 -5.005 1.00 84.06 132 ALA A N 1
ATOM 1036 C CA . ALA A 1 132 ? -0.928 10.874 -4.703 1.00 84.06 132 ALA A CA 1
ATOM 1037 C C . ALA A 1 132 ? -2.370 11.406 -4.819 1.00 84.06 132 ALA A C 1
ATOM 1039 O O . ALA A 1 132 ? -2.726 12.348 -4.111 1.00 84.06 132 ALA A O 1
ATOM 1040 N N . ARG A 1 133 ? -3.192 10.837 -5.713 1.00 84.56 133 ARG A N 1
ATOM 1041 C CA . ARG A 1 133 ? -4.591 11.240 -5.916 1.00 84.56 133 ARG A CA 1
ATOM 1042 C C . ARG A 1 133 ? -5.486 10.790 -4.769 1.00 84.56 133 ARG A C 1
ATOM 1044 O O . ARG A 1 133 ? -6.305 11.588 -4.340 1.00 84.56 133 ARG A O 1
ATOM 1051 N N . MET A 1 134 ? -5.317 9.562 -4.284 1.00 81.75 134 MET A N 1
ATOM 1052 C CA . MET A 1 134 ? -6.119 9.010 -3.181 1.00 81.75 134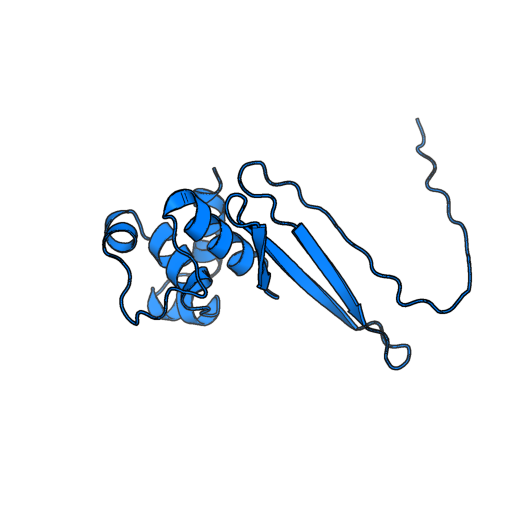 MET A CA 1
ATOM 1053 C C . MET A 1 134 ? -5.881 9.711 -1.838 1.00 81.75 134 MET A C 1
ATOM 1055 O O . MET A 1 134 ? -6.641 9.525 -0.902 1.00 81.75 134 MET A O 1
ATOM 1059 N N . ARG A 1 135 ? -4.829 10.531 -1.752 1.00 67.69 135 ARG A N 1
ATOM 1060 C CA . ARG A 1 135 ? -4.505 11.351 -0.580 1.00 67.69 135 ARG A CA 1
ATOM 1061 C C . ARG A 1 135 ? -5.323 12.648 -0.472 1.00 67.69 135 ARG A C 1
ATOM 1063 O O . ARG A 1 135 ? -5.127 13.381 0.493 1.00 67.69 135 ARG A O 1
ATOM 1070 N N . ARG A 1 136 ? -6.063 13.030 -1.515 1.00 59.72 136 ARG A N 1
ATOM 1071 C CA . ARG A 1 136 ? -6.822 14.291 -1.554 1.00 59.72 136 ARG A CA 1
ATOM 1072 C C . ARG A 1 136 ? -8.218 14.085 -1.008 1.00 59.72 136 ARG A C 1
ATOM 1074 O O . ARG A 1 136 ? -8.666 15.010 -0.304 1.00 59.72 136 ARG A O 1
#

Organism: NCBI:txid931585

Radius of gyration: 18.17 Å; Cα contacts (8 Å, |Δi|>4): 202; chains: 1; bounding box: 48×54×39 Å